Protein AF-A0A6V7L433-F1 (afdb_monomer_lite)

InterPro domains:
  IPR022042 snRNA-activating protein complex, subunit 3 [PF12251] (2-81)
  IPR022042 snRNA-activating protein complex, subunit 3 [PTHR13421] (4-81)

Secondary structure (DSSP, 8-state):
------EEEETTEEEE--SSTT---THHHHHHHHHHTTS---EEEEGGG--GGG----TT-EEEEEETTTEEEEEE-----

pLDDT: mean 95.17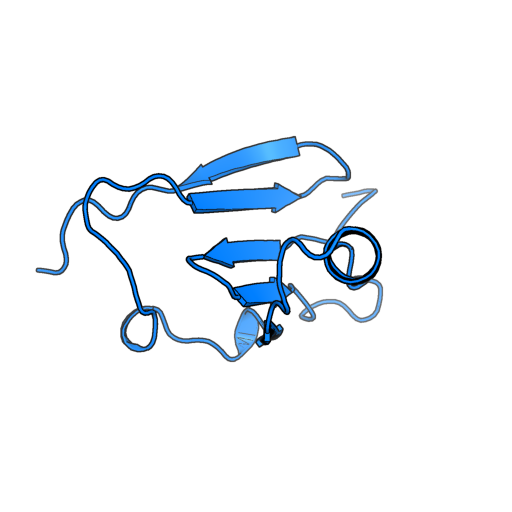, std 4.8, range [64.31, 98.31]

Se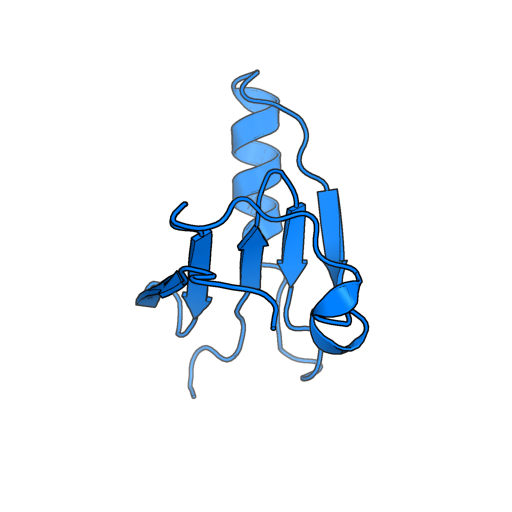quence (81 aa):
EIYKSGFFFIENKFYNDTRHPENKDNSAVIRKWAQTRGIGIFDTAKMEETQIDSLEVRFGYPYLYQHQGTCEHFIVFSDAR

Organism: NCBI:txid1563983

Structure (mmCIF, N/CA/C/O backbone):
data_AF-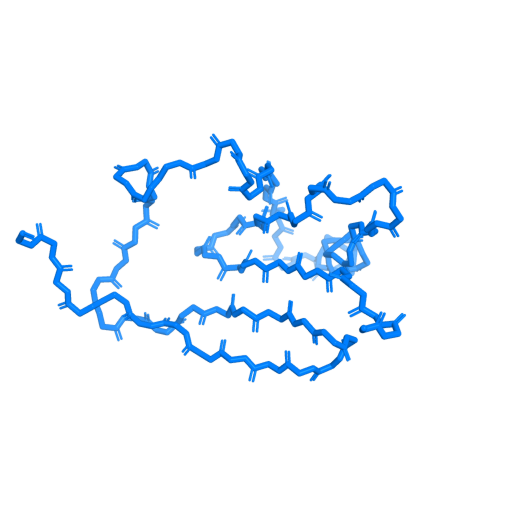A0A6V7L433-F1
#
_entry.id   AF-A0A6V7L433-F1
#
loop_
_atom_site.group_PDB
_atom_site.id
_atom_site.type_symbol
_atom_site.label_atom_id
_atom_site.label_alt_id
_atom_site.label_comp_id
_atom_site.label_asym_id
_atom_site.label_entity_id
_atom_site.label_seq_id
_atom_site.pdbx_PDB_ins_code
_atom_site.Cartn_x
_atom_site.Cartn_y
_atom_site.Cartn_z
_atom_site.occupancy
_atom_site.B_iso_or_equiv
_atom_site.auth_seq_id
_atom_site.auth_comp_id
_atom_site.auth_asym_id
_atom_site.auth_atom_id
_atom_site.pdbx_PDB_model_num
ATOM 1 N N . GLU A 1 1 ? -6.864 -1.058 -20.211 1.00 64.31 1 GLU A N 1
ATOM 2 C CA . GLU A 1 1 ? -6.537 -0.059 -19.175 1.00 64.31 1 GLU A CA 1
ATOM 3 C C . GLU A 1 1 ? -5.267 0.687 -19.554 1.00 64.31 1 GLU A C 1
ATOM 5 O O . GLU A 1 1 ? -4.243 0.042 -19.755 1.00 64.31 1 GLU A O 1
ATOM 10 N N . ILE A 1 2 ? -5.347 2.012 -19.714 1.00 80.75 2 ILE A N 1
ATOM 11 C CA . ILE A 1 2 ? -4.181 2.874 -20.004 1.00 80.75 2 ILE A CA 1
ATOM 12 C C . ILE A 1 2 ? -3.296 3.005 -18.751 1.00 80.75 2 ILE A C 1
ATOM 14 O O . ILE A 1 2 ? -2.074 3.078 -18.856 1.00 80.75 2 ILE A O 1
ATOM 18 N N . TYR A 1 3 ? -3.905 2.949 -17.562 1.00 86.62 3 TYR A N 1
ATOM 19 C CA . TYR A 1 3 ? -3.228 3.007 -16.267 1.00 86.62 3 TYR A CA 1
ATOM 20 C C . TYR A 1 3 ? -3.558 1.752 -15.456 1.00 86.62 3 TYR A C 1
ATOM 22 O O . TYR A 1 3 ? -4.593 1.678 -14.802 1.00 86.62 3 TYR A O 1
ATOM 30 N N . LYS A 1 4 ? -2.681 0.749 -15.537 1.00 91.44 4 LYS A N 1
ATOM 31 C CA . LYS A 1 4 ? -2.895 -0.578 -14.933 1.00 91.44 4 LYS A CA 1
ATOM 32 C C . LYS A 1 4 ? -2.516 -0.651 -13.450 1.00 91.44 4 LYS A C 1
ATOM 34 O O . LYS A 1 4 ? -3.025 -1.506 -12.736 1.00 91.44 4 LYS A O 1
ATOM 39 N N . SER A 1 5 ? -1.628 0.233 -12.993 1.00 95.94 5 SER A N 1
ATOM 40 C CA . SER A 1 5 ? -1.174 0.265 -11.603 1.00 95.94 5 SER A CA 1
ATOM 41 C C . SER A 1 5 ? -2.326 0.544 -10.639 1.00 95.94 5 SER A C 1
ATOM 43 O O . SER A 1 5 ? -3.102 1.481 -10.849 1.00 95.94 5 SER A O 1
ATOM 45 N N . GLY A 1 6 ? -2.351 -0.185 -9.529 1.00 96.88 6 GLY A N 1
ATOM 46 C CA . GLY A 1 6 ? -3.230 0.096 -8.403 1.00 96.88 6 GLY A CA 1
ATOM 47 C C . GLY A 1 6 ? -2.631 -0.367 -7.080 1.00 96.88 6 GLY A C 1
ATOM 48 O O . GLY A 1 6 ? -1.643 -1.103 -7.059 1.00 96.88 6 GLY A O 1
ATOM 49 N N . PHE A 1 7 ? -3.216 0.078 -5.973 1.00 97.75 7 PHE A N 1
ATOM 50 C CA . PHE A 1 7 ? -2.840 -0.366 -4.632 1.00 97.75 7 PHE A CA 1
ATOM 51 C C . PHE A 1 7 ? -4.033 -0.323 -3.677 1.00 97.75 7 PHE A C 1
ATOM 53 O O . PHE A 1 7 ? -4.929 0.506 -3.842 1.00 97.75 7 PHE A O 1
ATOM 60 N N . PHE A 1 8 ? -4.012 -1.172 -2.648 1.00 98.19 8 PHE A N 1
ATOM 61 C CA . PHE A 1 8 ? -4.793 -0.934 -1.431 1.00 98.19 8 PHE A CA 1
ATOM 62 C C . PHE A 1 8 ? -3.935 -0.204 -0.402 1.00 98.19 8 PHE A C 1
ATOM 64 O O . PHE A 1 8 ? -2.743 -0.478 -0.285 1.00 98.19 8 PHE A O 1
ATOM 71 N N . PHE A 1 9 ? -4.533 0.700 0.360 1.00 97.81 9 PHE A N 1
ATOM 72 C CA . PHE A 1 9 ? -3.954 1.247 1.577 1.00 97.81 9 PHE A CA 1
ATOM 73 C C . PHE A 1 9 ? -4.835 0.828 2.751 1.00 97.81 9 PHE A C 1
ATOM 75 O O . PHE A 1 9 ? -5.961 1.310 2.898 1.00 97.81 9 PHE A O 1
ATOM 82 N N . ILE A 1 10 ? -4.326 -0.123 3.535 1.00 97.94 10 ILE A N 1
ATOM 83 C CA . ILE A 1 10 ? -5.009 -0.709 4.690 1.00 97.94 10 ILE A CA 1
ATOM 84 C C . ILE A 1 10 ? -4.110 -0.500 5.907 1.00 97.94 10 ILE A C 1
ATOM 86 O O . ILE A 1 10 ? -2.925 -0.843 5.883 1.00 97.94 10 ILE A O 1
ATOM 90 N N . GLU A 1 11 ? -4.675 0.110 6.949 1.00 94.81 11 GLU A N 1
ATOM 91 C CA . GLU A 1 11 ? -3.946 0.618 8.117 1.00 94.81 11 GLU A CA 1
ATOM 92 C C . GLU A 1 11 ? -2.747 1.488 7.694 1.00 94.81 11 GLU A C 1
ATOM 94 O O . GLU A 1 11 ? -2.939 2.547 7.109 1.00 94.81 11 GLU A O 1
ATOM 99 N N . ASN A 1 12 ? -1.515 1.052 7.961 1.00 95.38 12 ASN A N 1
ATOM 100 C CA . ASN A 1 12 ? -0.286 1.778 7.630 1.00 95.38 12 ASN A CA 1
ATOM 101 C C . ASN A 1 12 ? 0.520 1.090 6.515 1.00 95.38 12 ASN A C 1
ATOM 103 O O . ASN A 1 12 ? 1.736 1.280 6.421 1.00 95.38 12 ASN A O 1
ATOM 107 N N . LYS A 1 13 ? -0.131 0.268 5.681 1.00 97.94 13 LYS A N 1
ATOM 108 C CA . LYS A 1 13 ? 0.538 -0.554 4.668 1.00 97.94 13 LYS A CA 1
ATOM 109 C C . LYS A 1 13 ? -0.097 -0.396 3.289 1.00 97.94 13 LYS A C 1
ATOM 111 O O . LYS A 1 13 ? -1.313 -0.484 3.120 1.00 97.94 13 LYS A O 1
ATOM 116 N N . PHE A 1 14 ? 0.758 -0.188 2.292 1.00 98.19 14 PHE A N 1
ATOM 117 C CA . PHE A 1 14 ? 0.386 -0.183 0.883 1.00 98.19 14 PHE A CA 1
ATOM 118 C C . PHE A 1 14 ? 0.561 -1.578 0.276 1.00 98.19 14 PHE A C 1
ATOM 120 O O . PHE A 1 14 ? 1.652 -2.145 0.290 1.00 98.19 14 PHE A O 1
ATOM 127 N N . TYR A 1 15 ? -0.500 -2.117 -0.306 1.00 98.31 15 TYR A N 1
ATOM 128 C CA . TYR A 1 15 ? -0.504 -3.389 -1.017 1.00 98.31 15 TYR A CA 1
ATOM 129 C C . TYR A 1 15 ? -0.526 -3.097 -2.513 1.00 98.31 15 TYR A C 1
ATOM 131 O O . TYR A 1 15 ? -1.588 -2.854 -3.088 1.00 98.31 15 TYR A O 1
ATOM 139 N N . ASN A 1 16 ? 0.654 -3.048 -3.125 1.00 98.12 16 ASN A N 1
ATOM 140 C CA . ASN A 1 16 ? 0.820 -2.645 -4.520 1.00 98.12 16 ASN A CA 1
ATOM 141 C C . ASN A 1 16 ? 0.537 -3.815 -5.462 1.00 98.12 16 ASN A C 1
ATOM 143 O O . ASN A 1 16 ? 1.032 -4.917 -5.241 1.00 98.12 16 ASN A O 1
ATOM 147 N N . ASP A 1 17 ? -0.223 -3.568 -6.526 1.00 97.44 17 ASP A N 1
ATOM 148 C CA . ASP A 1 17 ? -0.455 -4.552 -7.581 1.00 97.44 17 ASP A CA 1
ATOM 149 C C . ASP A 1 17 ? 0.787 -4.677 -8.463 1.00 97.44 17 ASP A C 1
ATOM 151 O O . ASP A 1 17 ? 1.061 -3.791 -9.277 1.00 97.44 17 ASP A O 1
ATOM 155 N N . THR A 1 18 ? 1.517 -5.785 -8.345 1.00 96.56 18 THR A N 1
ATOM 156 C CA . THR A 1 18 ? 2.704 -6.052 -9.168 1.00 96.56 18 THR A CA 1
ATOM 157 C C . THR A 1 18 ? 2.492 -7.178 -10.184 1.00 96.56 18 THR A C 1
ATOM 159 O O . THR A 1 18 ? 3.446 -7.619 -10.824 1.00 96.56 18 THR A O 1
ATOM 162 N N . ARG A 1 19 ? 1.231 -7.583 -10.423 1.00 95.44 19 ARG A N 1
ATOM 163 C CA . ARG A 1 19 ? 0.873 -8.708 -11.311 1.00 95.44 19 ARG A CA 1
ATOM 164 C C . ARG A 1 19 ? 1.260 -8.481 -12.767 1.00 95.44 19 ARG A C 1
ATOM 166 O O . ARG A 1 19 ? 1.506 -9.441 -13.492 1.00 95.44 19 ARG A O 1
ATOM 173 N N . HIS A 1 20 ? 1.288 -7.225 -13.216 1.00 95.19 20 HIS A N 1
ATOM 174 C CA . HIS A 1 20 ? 1.744 -6.867 -14.556 1.00 95.19 20 HIS A CA 1
ATOM 175 C C . HIS A 1 20 ? 3.136 -6.220 -14.483 1.00 95.19 20 HIS A C 1
ATOM 177 O O . HIS A 1 20 ? 3.296 -5.258 -13.735 1.00 95.19 20 HIS A O 1
ATOM 183 N N . PRO A 1 21 ? 4.111 -6.611 -15.328 1.00 93.56 21 PRO A N 1
ATOM 184 C CA . PRO A 1 21 ? 5.455 -6.009 -15.346 1.00 93.56 21 PRO A CA 1
ATOM 185 C C . PRO A 1 21 ? 5.505 -4.496 -15.623 1.00 93.56 21 PRO A C 1
ATOM 187 O O . PRO A 1 21 ? 6.538 -3.862 -15.440 1.00 93.56 21 PRO A O 1
ATOM 190 N N . GLU A 1 22 ? 4.400 -3.919 -16.101 1.00 94.12 22 GLU A N 1
ATOM 191 C CA . GLU A 1 22 ? 4.279 -2.484 -16.399 1.00 94.12 22 GLU A CA 1
ATOM 192 C C . GLU A 1 22 ? 3.652 -1.706 -15.237 1.00 94.12 22 GLU A C 1
ATOM 194 O O . GLU A 1 22 ? 3.620 -0.472 -15.271 1.00 94.12 22 GLU A O 1
ATOM 199 N N . ASN A 1 23 ? 3.138 -2.408 -14.223 1.00 95.25 23 ASN A N 1
ATOM 200 C CA . ASN A 1 23 ? 2.611 -1.768 -13.034 1.00 95.25 23 ASN A CA 1
ATOM 201 C C . ASN A 1 23 ? 3.754 -1.100 -12.275 1.00 95.25 23 ASN A C 1
ATOM 203 O O . ASN A 1 23 ? 4.857 -1.626 -12.132 1.00 95.25 23 ASN A O 1
ATOM 207 N N . LYS A 1 24 ? 3.461 0.093 -11.777 1.00 94.62 24 LYS A N 1
ATOM 208 C CA . LYS A 1 24 ? 4.378 0.928 -11.010 1.00 94.62 24 LYS A CA 1
ATOM 209 C C . LYS A 1 24 ? 3.862 1.046 -9.586 1.00 94.62 24 LYS A C 1
ATOM 211 O O . LYS A 1 24 ? 2.656 1.161 -9.374 1.00 94.62 24 LYS A O 1
ATOM 216 N N . ASP A 1 25 ? 4.784 1.096 -8.629 1.00 96.12 25 ASP A N 1
ATOM 217 C CA . ASP A 1 25 ? 4.475 1.461 -7.246 1.00 96.12 25 ASP A CA 1
ATOM 218 C C . ASP A 1 25 ? 4.099 2.951 -7.180 1.00 96.12 25 ASP A C 1
ATOM 220 O O . ASP A 1 25 ? 4.943 3.827 -6.974 1.00 96.12 25 ASP A O 1
ATOM 224 N N . ASN A 1 26 ? 2.812 3.240 -7.371 1.00 95.06 26 ASN A N 1
ATOM 225 C CA . ASN A 1 26 ? 2.268 4.591 -7.246 1.00 95.06 26 ASN A CA 1
ATOM 226 C C . ASN A 1 26 ? 2.320 5.097 -5.797 1.00 95.06 26 ASN A C 1
ATOM 228 O O . ASN A 1 26 ? 2.355 6.305 -5.573 1.00 95.06 26 ASN A O 1
ATOM 232 N N . SER A 1 27 ? 2.363 4.205 -4.805 1.00 96.62 27 SER A N 1
ATOM 233 C CA . SER A 1 27 ? 2.423 4.611 -3.402 1.00 96.62 27 SER A CA 1
ATOM 234 C C . SER A 1 27 ? 3.794 5.166 -3.001 1.00 96.62 27 SER A C 1
ATOM 236 O O . SER A 1 27 ? 3.881 5.926 -2.039 1.00 96.62 27 SER A O 1
ATOM 238 N N . ALA A 1 28 ? 4.863 4.888 -3.756 1.00 97.12 28 ALA A N 1
ATOM 239 C CA . ALA A 1 28 ? 6.215 5.366 -3.453 1.00 97.12 28 ALA A CA 1
ATOM 240 C C . ALA A 1 28 ? 6.303 6.895 -3.279 1.00 97.12 28 ALA A C 1
ATOM 242 O O . ALA A 1 28 ? 6.966 7.378 -2.356 1.00 97.12 28 ALA A O 1
ATOM 243 N N . VAL A 1 29 ? 5.610 7.669 -4.126 1.00 96.38 29 VAL A N 1
ATOM 244 C CA . VAL A 1 29 ? 5.592 9.140 -4.009 1.00 96.38 2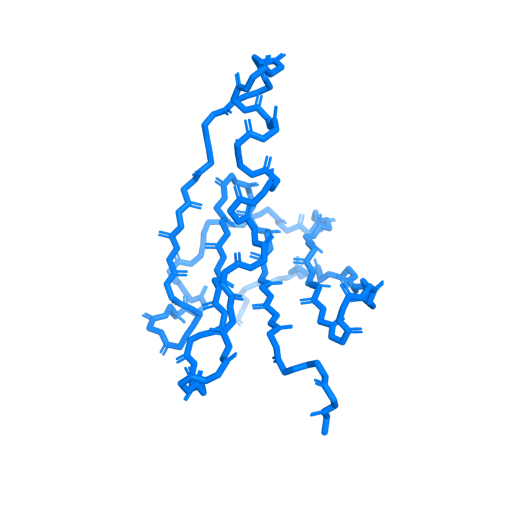9 VAL A CA 1
ATOM 245 C C . VAL A 1 29 ? 4.849 9.604 -2.756 1.00 96.38 29 VAL A C 1
ATOM 247 O O . VAL A 1 29 ? 5.281 10.563 -2.117 1.00 96.38 29 VAL A O 1
ATOM 250 N N . ILE A 1 30 ? 3.793 8.885 -2.361 1.00 96.44 30 ILE A N 1
ATOM 251 C CA . ILE A 1 30 ? 2.998 9.156 -1.157 1.00 96.44 30 ILE A CA 1
ATOM 252 C C . ILE A 1 30 ? 3.833 8.857 0.089 1.00 96.44 30 ILE A C 1
ATOM 254 O O . ILE A 1 30 ? 3.946 9.709 0.969 1.00 96.44 30 ILE A O 1
ATOM 258 N N . ARG A 1 31 ? 4.494 7.690 0.136 1.00 97.62 31 ARG A N 1
ATOM 259 C CA . ARG A 1 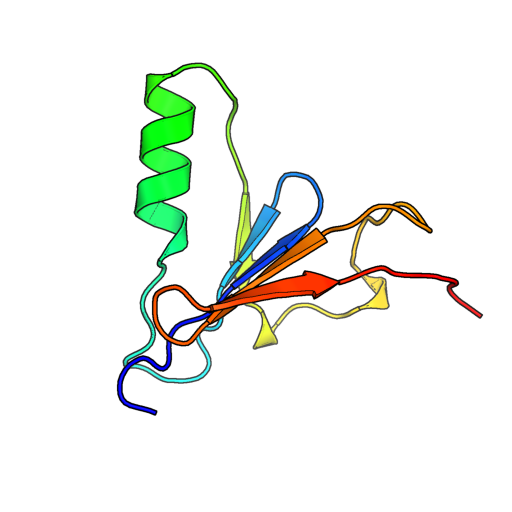31 ? 5.380 7.302 1.246 1.00 97.62 31 ARG A CA 1
ATOM 260 C C . ARG A 1 31 ? 6.513 8.310 1.432 1.00 97.62 31 ARG A C 1
ATOM 262 O O . ARG A 1 31 ? 6.757 8.762 2.548 1.00 97.62 31 ARG A O 1
ATOM 269 N N . LYS A 1 32 ? 7.165 8.722 0.336 1.00 97.75 32 LYS A N 1
ATOM 270 C CA . LYS A 1 32 ? 8.223 9.744 0.369 1.00 97.75 32 LYS A CA 1
ATOM 271 C C . LYS A 1 32 ? 7.695 11.081 0.888 1.00 97.75 32 LYS A C 1
ATOM 273 O O . LYS A 1 32 ? 8.316 11.682 1.762 1.00 97.75 32 LYS A O 1
ATOM 278 N N . TRP A 1 33 ? 6.556 11.544 0.372 1.00 97.69 33 TRP A N 1
ATOM 279 C CA . TRP A 1 33 ? 5.923 12.776 0.841 1.00 97.69 33 TRP A CA 1
ATOM 280 C C . TRP A 1 33 ? 5.612 12.712 2.344 1.00 97.69 33 TRP A C 1
ATOM 282 O O . TRP A 1 33 ? 6.018 13.608 3.085 1.00 97.69 33 TRP A O 1
ATOM 292 N N . ALA A 1 34 ? 4.995 11.629 2.817 1.00 97.88 34 ALA A N 1
ATOM 293 C CA . ALA A 1 34 ? 4.639 11.448 4.222 1.00 97.88 34 ALA A CA 1
ATOM 294 C C . ALA A 1 34 ? 5.856 11.470 5.155 1.00 97.88 34 ALA A C 1
ATOM 296 O O . ALA A 1 34 ? 5.833 12.159 6.179 1.00 97.88 34 ALA A O 1
ATOM 297 N N . GLN A 1 35 ? 6.944 10.800 4.763 1.00 96.62 35 GLN A N 1
ATOM 298 C CA . GLN A 1 35 ? 8.198 10.811 5.513 1.00 96.62 35 GLN A CA 1
ATOM 299 C C . GLN A 1 35 ? 8.767 12.232 5.624 1.00 96.62 35 GLN A C 1
ATOM 301 O O . GLN A 1 35 ? 9.116 12.673 6.716 1.00 96.62 35 GLN A O 1
ATOM 306 N N . THR A 1 36 ? 8.792 12.993 4.521 1.00 97.31 36 THR A N 1
ATOM 307 C CA . THR A 1 36 ? 9.273 14.392 4.537 1.00 97.31 36 THR A CA 1
ATOM 308 C C . THR A 1 36 ? 8.403 15.341 5.362 1.00 97.31 36 THR A C 1
ATOM 310 O O . THR A 1 36 ? 8.844 16.437 5.701 1.00 97.31 36 THR A O 1
ATOM 313 N N . ARG A 1 37 ? 7.170 14.938 5.687 1.00 97.50 37 ARG A N 1
ATOM 314 C CA . ARG A 1 37 ? 6.228 15.709 6.506 1.00 97.50 37 ARG A CA 1
ATOM 315 C C . ARG A 1 37 ? 6.137 15.222 7.951 1.00 97.50 37 ARG A C 1
ATOM 317 O O . ARG A 1 37 ? 5.393 15.817 8.721 1.00 97.50 37 ARG A O 1
ATOM 324 N N . GLY A 1 38 ? 6.869 14.169 8.321 1.00 96.06 38 GLY A N 1
ATOM 325 C CA . GLY A 1 38 ? 6.793 13.580 9.659 1.00 96.06 38 GLY A CA 1
ATOM 326 C C . GLY A 1 38 ? 5.437 12.937 9.974 1.00 96.06 38 GLY A C 1
ATOM 327 O O . GLY A 1 38 ? 5.094 12.810 11.142 1.00 96.06 38 GLY A O 1
ATOM 328 N N . ILE A 1 39 ? 4.661 12.549 8.953 1.00 95.75 39 ILE A N 1
ATOM 329 C CA . ILE A 1 39 ? 3.349 11.900 9.129 1.00 95.75 39 ILE A CA 1
ATOM 330 C C . ILE A 1 39 ? 3.521 10.455 9.610 1.00 95.75 39 ILE A C 1
ATOM 332 O O . ILE A 1 39 ? 2.725 9.964 10.403 1.00 95.75 39 ILE A O 1
ATOM 336 N N . GLY A 1 40 ? 4.569 9.778 9.141 1.00 93.19 40 GLY A N 1
ATOM 337 C CA . GLY A 1 40 ? 4.862 8.400 9.508 1.00 93.19 40 GLY A CA 1
ATOM 338 C C . GLY A 1 40 ? 5.666 7.674 8.438 1.00 93.19 40 GLY A C 1
ATOM 339 O O . GLY A 1 40 ? 5.935 8.210 7.359 1.00 93.19 40 GLY A O 1
ATOM 340 N N . ILE A 1 41 ? 6.054 6.445 8.766 1.00 95.06 41 ILE A N 1
ATOM 341 C CA . ILE A 1 41 ? 6.628 5.483 7.828 1.00 95.06 41 ILE A CA 1
ATOM 342 C C . ILE A 1 41 ? 5.526 4.476 7.512 1.00 95.06 41 ILE A C 1
ATOM 344 O O . ILE A 1 41 ? 4.869 3.978 8.423 1.00 95.06 41 ILE A O 1
ATOM 348 N N . PHE A 1 42 ? 5.329 4.207 6.226 1.00 97.31 42 PHE A N 1
ATOM 349 C CA . PHE A 1 42 ? 4.339 3.251 5.749 1.00 97.31 42 PHE A CA 1
ATOM 350 C C . PHE A 1 42 ? 5.031 2.055 5.113 1.00 97.31 42 PHE A C 1
ATOM 352 O O . PHE A 1 42 ? 5.987 2.223 4.348 1.00 97.31 42 PHE A O 1
ATOM 359 N N . ASP A 1 43 ? 4.513 0.869 5.395 1.00 97.19 43 ASP A N 1
ATOM 360 C CA . ASP A 1 43 ? 5.038 -0.379 4.857 1.00 97.19 43 ASP A CA 1
ATOM 361 C C . ASP A 1 43 ? 4.496 -0.667 3.457 1.00 97.19 43 ASP A C 1
ATOM 363 O O . ASP A 1 43 ? 3.535 -0.051 2.985 1.00 97.19 43 ASP A O 1
ATOM 367 N N . THR A 1 44 ? 5.097 -1.662 2.802 1.00 98.19 44 THR A N 1
ATOM 368 C CA . THR A 1 44 ? 4.608 -2.201 1.532 1.00 98.19 44 THR A CA 1
ATOM 369 C C . THR A 1 44 ? 4.547 -3.714 1.522 1.00 98.19 44 THR A C 1
ATOM 371 O O . THR A 1 44 ? 5.447 -4.368 2.044 1.00 98.19 44 THR A O 1
ATOM 374 N N . ALA A 1 45 ? 3.560 -4.257 0.819 1.00 98.12 45 ALA A N 1
ATOM 375 C CA . ALA A 1 45 ? 3.503 -5.654 0.411 1.00 98.12 45 ALA A CA 1
ATOM 376 C C . ALA A 1 45 ? 3.019 -5.763 -1.043 1.00 98.12 45 ALA A C 1
ATOM 378 O O . ALA A 1 45 ? 2.449 -4.814 -1.592 1.00 98.12 45 ALA A O 1
ATOM 379 N N . LYS A 1 46 ? 3.251 -6.915 -1.677 1.00 98.19 46 LYS A N 1
ATOM 380 C CA . LYS A 1 46 ? 2.655 -7.213 -2.983 1.00 98.19 46 LYS A CA 1
ATOM 381 C C . LYS A 1 46 ? 1.221 -7.677 -2.788 1.00 98.19 46 LYS A C 1
ATOM 383 O O . LYS A 1 46 ? 0.952 -8.553 -1.965 1.00 98.19 46 LYS A O 1
ATOM 388 N N . MET A 1 47 ? 0.309 -7.103 -3.558 1.00 97.25 47 MET A N 1
ATOM 389 C CA . MET A 1 47 ? -1.114 -7.415 -3.479 1.00 97.25 47 MET A CA 1
ATOM 390 C C . MET A 1 47 ? -1.381 -8.887 -3.804 1.00 97.25 47 MET A C 1
ATOM 392 O O . MET A 1 47 ? -2.140 -9.542 -3.103 1.00 97.25 47 MET A O 1
ATOM 396 N N . GLU A 1 48 ? -0.727 -9.424 -4.832 1.00 97.25 48 GLU A N 1
ATOM 397 C CA . GLU A 1 48 ? -0.917 -10.801 -5.296 1.00 97.25 48 GLU A CA 1
ATOM 398 C C . GLU A 1 48 ? -0.317 -11.886 -4.392 1.00 97.25 48 GLU A C 1
ATOM 400 O O . GLU A 1 48 ? -0.631 -13.059 -4.570 1.00 97.25 48 GLU A O 1
ATOM 405 N N . GLU A 1 49 ? 0.526 -11.509 -3.430 1.00 97.88 49 GLU A N 1
ATOM 406 C CA . GLU A 1 49 ? 1.113 -12.422 -2.438 1.00 97.88 49 GLU A CA 1
ATOM 407 C C . GLU A 1 49 ? 0.447 -12.272 -1.055 1.00 97.88 49 GLU A C 1
ATOM 409 O O . GLU A 1 49 ? 0.819 -12.967 -0.113 1.00 97.88 49 GLU A O 1
ATOM 414 N N . THR A 1 50 ? -0.538 -11.377 -0.914 1.00 97.31 50 THR A N 1
ATOM 415 C CA . THR A 1 50 ? -1.219 -11.102 0.358 1.00 97.31 50 THR A CA 1
ATOM 416 C C . THR A 1 50 ? -2.566 -11.818 0.418 1.00 97.31 50 THR A C 1
ATOM 418 O O . THR A 1 50 ? -3.411 -11.644 -0.460 1.00 97.31 50 THR A O 1
ATOM 421 N N . GLN A 1 51 ? -2.798 -12.587 1.482 1.00 96.31 51 GLN A N 1
ATOM 422 C CA . GLN A 1 51 ? -4.082 -13.249 1.735 1.00 96.31 51 GLN A CA 1
ATOM 423 C C . GLN A 1 51 ? -4.987 -12.376 2.616 1.00 96.31 51 GLN A C 1
ATOM 425 O O . GLN A 1 51 ? -4.498 -11.627 3.461 1.00 96.31 51 GLN A O 1
ATOM 430 N N . ILE A 1 52 ? -6.309 -12.456 2.431 1.00 93.31 52 ILE A N 1
ATOM 431 C CA . ILE A 1 52 ? -7.276 -11.617 3.166 1.00 93.31 52 ILE A CA 1
ATOM 432 C C . ILE A 1 52 ? -7.236 -11.892 4.677 1.00 93.31 52 ILE A C 1
ATOM 434 O O . ILE A 1 52 ? -7.319 -10.960 5.469 1.00 93.31 52 ILE A O 1
ATOM 438 N N . ASP A 1 53 ? -7.064 -13.149 5.075 1.00 94.25 53 ASP A N 1
ATOM 439 C CA . ASP A 1 53 ? -6.956 -13.584 6.475 1.00 94.25 53 ASP A CA 1
ATOM 440 C C . ASP A 1 53 ? -5.653 -13.136 7.165 1.00 94.25 53 ASP A C 1
ATOM 442 O O . ASP A 1 53 ? -5.562 -13.167 8.389 1.00 94.25 53 ASP A O 1
ATOM 446 N N . SER A 1 54 ? -4.666 -12.669 6.395 1.00 94.50 54 SER A N 1
ATOM 447 C CA . SER A 1 54 ? -3.429 -12.067 6.906 1.00 94.50 54 SER A CA 1
ATOM 448 C C . SER A 1 54 ? -3.522 -10.552 7.128 1.00 94.50 54 SER A C 1
ATOM 450 O O . SER A 1 54 ? -2.558 -9.934 7.585 1.00 94.50 54 SER A O 1
ATOM 452 N N . LEU A 1 55 ? -4.651 -9.929 6.772 1.00 95.19 55 LEU A N 1
ATOM 453 C CA . LEU A 1 55 ? -4.836 -8.488 6.904 1.00 95.19 55 LEU A CA 1
ATOM 454 C C . LEU A 1 55 ? -5.186 -8.103 8.345 1.00 95.19 55 LEU A C 1
ATOM 456 O O . LEU A 1 55 ? -6.102 -8.648 8.956 1.00 95.19 55 LEU A O 1
ATOM 460 N N . GLU A 1 56 ? -4.509 -7.078 8.853 1.00 92.94 56 GLU A N 1
ATOM 461 C CA . GLU A 1 56 ? -4.904 -6.394 10.082 1.00 92.94 56 GLU A CA 1
ATOM 462 C C . GLU A 1 56 ? -5.930 -5.316 9.725 1.00 92.94 56 GLU A C 1
ATOM 464 O O . GLU A 1 56 ? -5.601 -4.329 9.066 1.00 92.94 56 GLU A O 1
ATOM 469 N N . VAL A 1 57 ? -7.190 -5.526 10.117 1.00 95.44 57 VAL A N 1
ATOM 470 C CA . VAL A 1 57 ? -8.304 -4.633 9.769 1.00 95.44 57 VAL A CA 1
ATOM 471 C C . VAL A 1 57 ? -9.182 -4.311 10.972 1.00 95.44 57 VAL A C 1
ATOM 473 O O . VAL A 1 57 ? -9.300 -5.081 11.924 1.00 95.44 57 VAL A O 1
ATOM 476 N N . ARG A 1 58 ? -9.857 -3.168 10.898 1.00 96.88 58 ARG A N 1
ATOM 477 C CA . ARG A 1 58 ? -10.902 -2.725 11.816 1.00 96.88 58 ARG A CA 1
ATOM 478 C C . ARG A 1 58 ? -12.232 -2.793 11.084 1.00 96.88 58 ARG A C 1
ATOM 480 O O . ARG A 1 58 ? -12.422 -2.119 10.070 1.00 96.88 58 ARG A O 1
ATOM 487 N N . PHE A 1 59 ? -13.168 -3.580 11.606 1.00 96.44 59 PHE A N 1
ATOM 488 C CA . PHE A 1 59 ? -14.495 -3.665 11.004 1.00 96.44 59 PHE A CA 1
ATOM 489 C C . PHE A 1 59 ? -15.204 -2.311 11.027 1.00 96.44 59 PHE A C 1
ATOM 491 O O . PHE A 1 59 ? -15.162 -1.583 12.018 1.00 96.44 59 PHE A O 1
ATOM 498 N N . GLY A 1 60 ? -15.846 -1.976 9.910 1.00 96.88 60 GLY A N 1
ATOM 499 C CA . GLY A 1 60 ? -16.537 -0.701 9.724 1.00 96.88 60 GLY A CA 1
ATOM 500 C C . GLY A 1 60 ? -15.626 0.496 9.429 1.00 96.88 60 GLY A C 1
ATOM 501 O O . GLY A 1 60 ? -16.147 1.574 9.148 1.00 96.88 60 GLY A O 1
ATOM 502 N N . TYR A 1 61 ? -14.298 0.339 9.449 1.00 97.31 61 TYR A N 1
ATOM 503 C CA . TYR A 1 61 ? -13.372 1.404 9.061 1.00 97.31 61 TYR A CA 1
ATOM 504 C C . TYR A 1 61 ? -13.154 1.416 7.534 1.00 97.31 61 TYR A C 1
ATOM 506 O O . TYR A 1 61 ? -12.960 0.349 6.945 1.00 97.31 61 TYR A O 1
ATOM 514 N N . PRO A 1 62 ? -13.192 2.588 6.869 1.00 97.88 62 PRO A N 1
ATOM 515 C CA . PRO A 1 62 ? -12.947 2.685 5.435 1.00 97.88 62 PRO A CA 1
ATOM 516 C C . PRO A 1 62 ? -11.450 2.670 5.110 1.00 97.88 62 PRO A C 1
ATOM 518 O O . PRO A 1 62 ? -10.679 3.496 5.593 1.00 97.88 62 PRO A O 1
ATOM 521 N N . TYR A 1 63 ? -11.062 1.767 4.218 1.00 98.12 63 TYR A N 1
ATOM 522 C CA . TYR A 1 63 ? -9.740 1.689 3.602 1.00 98.12 63 TYR A CA 1
ATOM 523 C C . TYR A 1 63 ? -9.790 2.148 2.147 1.00 98.12 63 TYR A C 1
ATOM 525 O O . TYR A 1 63 ? -10.862 2.209 1.549 1.00 98.12 63 TYR A O 1
ATOM 533 N N . LEU A 1 64 ? -8.638 2.471 1.562 1.00 97.94 64 LEU A N 1
ATOM 534 C CA . LEU A 1 64 ? -8.558 3.004 0.202 1.00 97.94 64 LEU A CA 1
ATOM 535 C C . LEU A 1 64 ? -8.092 1.928 -0.781 1.00 97.94 64 LEU A C 1
ATOM 537 O O . LEU A 1 64 ? -7.110 1.234 -0.535 1.00 97.94 64 LEU A O 1
ATOM 541 N N . TYR A 1 65 ? -8.747 1.852 -1.931 1.00 98.06 65 TYR A N 1
ATOM 542 C CA . TYR A 1 65 ? -8.223 1.246 -3.146 1.00 98.06 65 TYR A CA 1
ATOM 543 C C . TYR A 1 65 ? -8.105 2.322 -4.222 1.00 98.06 65 TYR A C 1
ATOM 545 O O . TYR A 1 65 ? -9.085 3.007 -4.512 1.00 98.06 65 TYR A O 1
ATOM 553 N N . GLN A 1 66 ? -6.928 2.471 -4.826 1.00 96.81 66 GLN A N 1
ATOM 554 C CA . GLN A 1 66 ? -6.709 3.407 -5.927 1.00 96.81 66 GLN A CA 1
ATOM 555 C C . GLN A 1 66 ? -6.267 2.655 -7.182 1.00 96.81 66 GLN A C 1
ATOM 557 O O . GLN A 1 66 ? -5.363 1.820 -7.125 1.00 96.81 66 GLN A O 1
ATOM 562 N N . HIS A 1 67 ? -6.866 2.985 -8.327 1.00 94.25 67 HIS A N 1
ATOM 563 C CA . HIS A 1 67 ? -6.503 2.456 -9.647 1.00 94.25 67 HIS A CA 1
ATOM 564 C C . HIS A 1 67 ? -6.801 3.479 -10.754 1.00 94.25 67 HIS A C 1
ATOM 566 O O . HIS A 1 67 ? -7.201 4.609 -10.474 1.00 94.25 67 HIS A O 1
ATOM 572 N N . GLN A 1 68 ? -6.528 3.125 -12.015 1.00 89.69 68 GLN A N 1
ATOM 573 C CA . GLN A 1 68 ? -6.766 3.988 -13.185 1.00 89.69 68 GLN A CA 1
ATOM 574 C C . GLN A 1 68 ? -6.172 5.410 -13.055 1.00 89.69 68 GLN A C 1
ATOM 576 O O . GLN A 1 68 ? -6.722 6.396 -13.542 1.00 89.69 68 GLN A O 1
ATOM 581 N N . GLY A 1 69 ? -5.027 5.530 -12.379 1.00 83.25 69 GLY A N 1
ATOM 582 C CA . GLY A 1 69 ? -4.369 6.808 -12.105 1.00 83.25 69 GLY A CA 1
ATOM 583 C C . GLY A 1 69 ? -4.945 7.526 -10.884 1.00 83.25 69 GLY A C 1
ATOM 584 O O . GLY A 1 69 ? -4.229 7.685 -9.898 1.00 83.25 69 GLY A O 1
ATOM 585 N N . THR A 1 70 ? -6.213 7.936 -10.930 1.00 88.12 70 THR A N 1
ATOM 586 C CA . THR A 1 70 ? -6.847 8.770 -9.885 1.00 88.12 70 THR A CA 1
ATOM 587 C C . THR A 1 70 ? -8.215 8.262 -9.429 1.00 88.12 70 THR A C 1
ATOM 589 O O . THR A 1 70 ? -8.933 8.986 -8.747 1.00 88.12 70 THR A O 1
ATOM 592 N N . CYS A 1 71 ? -8.627 7.060 -9.837 1.00 94.50 71 CYS A N 1
ATOM 593 C CA . CYS A 1 71 ? -9.899 6.497 -9.405 1.00 94.50 71 CYS A CA 1
ATOM 594 C C . CYS A 1 71 ? -9.739 5.900 -8.004 1.00 94.50 71 CYS A C 1
ATOM 596 O O . CYS A 1 71 ? -8.950 4.974 -7.808 1.00 94.50 71 CYS A O 1
ATOM 598 N N . GLU A 1 72 ? -10.473 6.449 -7.039 1.00 96.50 72 GLU A N 1
ATOM 599 C CA . GLU A 1 72 ? -10.423 6.071 -5.628 1.00 96.50 72 GLU A CA 1
ATOM 600 C C . GLU A 1 72 ? -11.717 5.360 -5.222 1.00 96.50 72 GLU A C 1
ATOM 602 O O . GLU A 1 72 ? -12.823 5.813 -5.523 1.00 96.50 72 GLU A O 1
ATOM 607 N N . HIS A 1 73 ? -11.577 4.248 -4.507 1.00 97.44 73 HIS A N 1
ATOM 608 C CA . HIS A 1 73 ? -12.677 3.466 -3.962 1.00 97.44 73 HIS A CA 1
ATOM 609 C C . HIS A 1 73 ? -12.451 3.215 -2.479 1.00 97.44 73 HIS A C 1
ATOM 611 O O . HIS A 1 73 ? -11.374 2.779 -2.073 1.00 97.44 73 HIS A O 1
ATOM 617 N N . PHE A 1 74 ? -13.492 3.423 -1.677 1.00 97.56 74 PHE A N 1
ATOM 618 C CA . PHE A 1 74 ? -13.472 2.997 -0.286 1.00 97.56 74 PHE A CA 1
ATOM 619 C C . PHE A 1 74 ? -13.8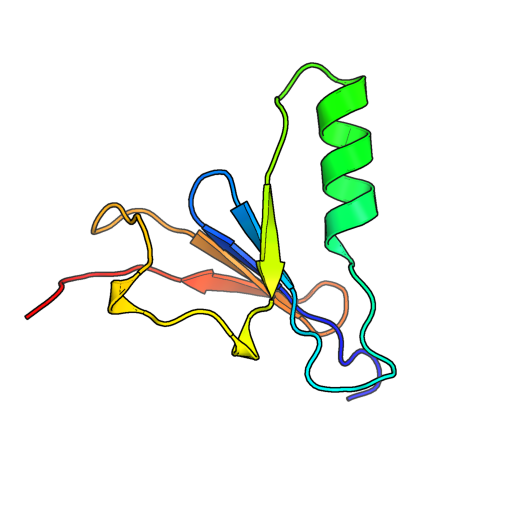76 1.529 -0.166 1.00 97.56 74 PHE A C 1
ATOM 621 O O . PHE A 1 74 ? -14.896 1.103 -0.708 1.00 97.56 74 PHE A O 1
ATOM 628 N N . ILE A 1 75 ? -13.071 0.772 0.569 1.00 97.06 75 ILE A N 1
ATOM 629 C CA . ILE A 1 75 ? -13.285 -0.633 0.900 1.00 97.06 75 ILE A CA 1
ATOM 630 C C . ILE A 1 75 ? -13.568 -0.698 2.395 1.00 97.06 75 ILE A C 1
ATOM 632 O O . ILE A 1 75 ? -12.796 -0.177 3.195 1.00 97.06 75 ILE A O 1
ATOM 636 N N . VAL A 1 76 ? -14.657 -1.352 2.783 1.00 97.69 76 VAL A N 1
ATOM 637 C CA . VAL A 1 76 ? -14.997 -1.569 4.191 1.00 97.69 76 VAL A CA 1
ATOM 638 C C . VAL A 1 76 ? -15.132 -3.064 4.418 1.00 97.69 76 VAL A C 1
ATOM 640 O O . VAL A 1 76 ? -15.935 -3.723 3.759 1.00 97.69 76 VAL A O 1
ATOM 643 N N . PHE A 1 77 ? -14.381 -3.589 5.381 1.00 96.19 77 PHE A N 1
ATOM 644 C CA . PHE A 1 77 ? -14.634 -4.923 5.914 1.00 96.19 77 PHE A CA 1
ATOM 645 C C . PHE A 1 77 ? -15.767 -4.805 6.930 1.00 96.19 77 PHE A C 1
ATOM 647 O O . PHE A 1 77 ? -15.634 -4.115 7.941 1.00 96.19 77 PHE A O 1
ATOM 654 N N . SER A 1 78 ? -16.913 -5.419 6.643 1.00 96.69 78 SER A N 1
ATOM 655 C CA . SER A 1 78 ? -18.078 -5.356 7.534 1.00 96.69 78 SER A CA 1
ATOM 656 C C . SER A 1 78 ? -18.044 -6.420 8.628 1.00 96.69 78 SER A C 1
ATOM 658 O O . SER A 1 78 ? -18.617 -6.205 9.691 1.00 96.69 78 SER A O 1
ATOM 660 N N . ASP A 1 79 ? -17.412 -7.563 8.354 1.00 93.94 79 ASP A N 1
ATOM 661 C CA . ASP A 1 79 ? -17.457 -8.773 9.176 1.00 93.94 79 ASP A CA 1
ATOM 662 C C . ASP A 1 79 ? -16.374 -9.785 8.719 1.00 93.94 79 ASP A C 1
ATOM 664 O O . ASP A 1 79 ? -15.789 -9.588 7.651 1.00 93.94 79 ASP A O 1
ATOM 668 N N . ALA A 1 80 ? -16.104 -10.840 9.504 1.00 90.75 80 ALA A N 1
ATOM 669 C CA . ALA A 1 80 ? -15.156 -11.922 9.175 1.00 90.75 80 ALA A CA 1
ATOM 670 C C . ALA A 1 80 ? -15.675 -13.336 9.512 1.00 90.75 80 ALA A C 1
ATOM 672 O O . ALA A 1 80 ? -14.910 -14.194 9.957 1.00 90.75 80 ALA A O 1
ATOM 673 N N . ARG A 1 81 ? -16.983 -13.559 9.358 1.00 85.12 81 ARG A N 1
ATOM 674 C CA . ARG A 1 81 ? -17.603 -14.891 9.418 1.00 85.12 81 ARG A CA 1
ATOM 675 C C . ARG A 1 81 ? -17.175 -15.801 8.271 1.00 85.12 81 ARG A C 1
ATOM 677 O O . ARG A 1 81 ? -16.949 -15.291 7.152 1.00 85.12 81 ARG A O 1
#

Radius of gyration: 13.05 Å; chains: 1; bounding box: 27×31×32 Å

Foldseek 3Di:
DVWAWKWKDADQETATAPVDVPHDPPCVVVQVVCVVVVVDHGYYDHNVVDDPVNDDHDAPDWIWMDTPPGDIDTDGHNDDD